Protein AF-0000000078270820 (afdb_homodimer)

Sequence (158 aa):
MRQISLNIASKDFNITLDDEFADYFEEELRHYLDDKNLLTIKALLTAFIQKCYENYEQKNELSSILGNIDKALTHDKSIMRQISLNIASKDFNITLDDEFADYFEEELRHYLDDKNLLTIKALLTAFIQKCYENYEQKNELSSILGNIDKALTHDKSI

pLDDT: mean 90.38, std 11.01, range [39.41, 98.31]

Organism: NCBI:txid3161138

Radius of gyration: 19.81 Å; Cα contacts (8 Å, |Δi|>4): 142; chains: 2; bounding box: 26×66×47 Å

Foldseek 3Di:
DDWDWAAEPNDIDIDDDDPVVVVVVVVLLQVQADPVRHHYPVSVVVSVVVVVVVVVVVVVVVVVVVVVVVVVVVVVVVD/DDWDWAAEPNDIDIDDDDPVVVVVVVVLLQVQADPVRHHYPVSVVVSVVVVVVVVVVVVVVVVVVVVVVVVVVVVVVVD

Solvent-accessible surface area (backbone atoms only — not comparable to full-atom values): 8923 Å² total; per-residue (Å²): 114,40,80,47,80,41,56,44,84,91,36,82,44,82,44,78,32,53,54,74,57,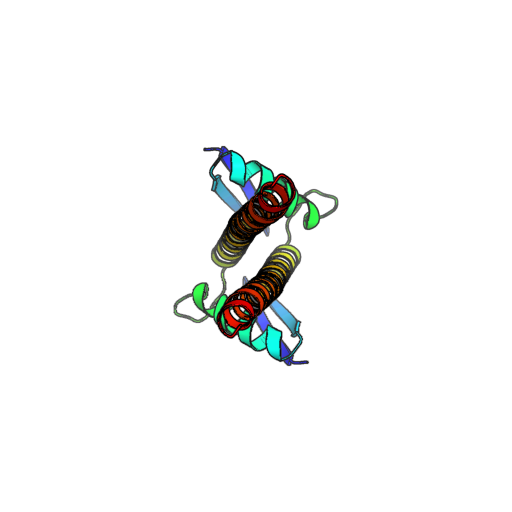38,56,54,48,54,60,58,50,58,77,47,35,46,97,83,72,41,39,44,66,67,38,50,52,50,49,32,5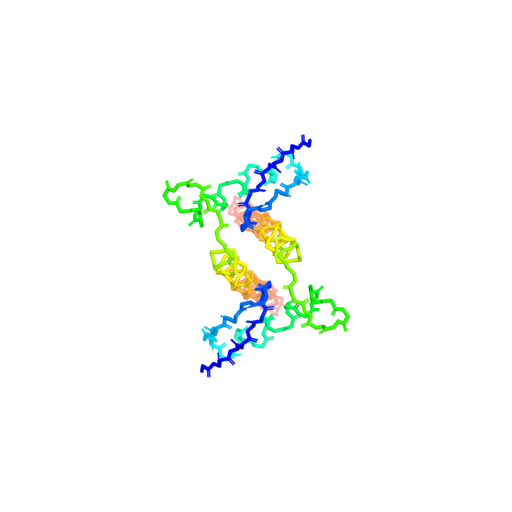2,49,38,52,49,50,44,53,52,48,52,51,49,52,50,50,53,50,49,51,52,51,53,57,58,54,58,59,66,77,102,112,40,79,47,79,42,58,43,85,93,37,80,44,82,44,78,33,52,53,74,55,40,57,53,48,54,60,58,49,57,77,47,36,46,98,82,70,42,41,44,68,68,38,50,53,51,50,33,53,51,38,52,49,50,43,52,51,49,50,52,48,52,49,51,52,52,50,52,52,51,53,57,58,54,58,58,65,77,104

Secondary structure (DSSP, 8-state):
-EEEEEEETTEEEEEEE-HHHHHHHHHHHHTT--TTS-B-HHHHHHHHHHHHHHHHHHHHHHHHHHHHHHHHHHHHHT-/-EEEEEEETTEEEEEEE-HHHHHHHHHHHHTT--TTS-B-HHHHHHHHHHHHHHHHHHHHHHHHHHHHHHHHHHHHHT-

Nearest PDB structures (foldseek):
  4p1m-assembly1_A-2  TM=6.130E-01  e=2.504E-01  Escherichia coli
  7ewl-assembly1_B  TM=5.031E-01  e=6.066E+00  Homo sapiens
  4p1m-assembly1_A-2  TM=6.137E-01  e=2.504E-01  Escherichia coli
  7ewl-assembly1_B  TM=5.041E-01  e=6.066E+00  Homo sapiens

Structure (mmCIF, N/CA/C/O backbone):
data_AF-0000000078270820-model_v1
#
loop_
_entity.id
_entity.type
_entity.pdbx_description
1 polymer 'Uncharacterized protein'
#
loop_
_atom_site.group_PDB
_atom_site.id
_atom_site.type_symbol
_atom_site.label_atom_id
_atom_site.label_alt_id
_atom_site.label_comp_id
_atom_site.label_asym_id
_atom_site.label_entity_id
_atom_site.label_seq_id
_atom_site.pdbx_PDB_ins_code
_atom_site.Cartn_x
_atom_site.Cartn_y
_atom_site.Cartn_z
_atom_site.occupancy
_atom_site.B_iso_or_equiv
_atom_site.auth_seq_id
_atom_site.auth_comp_id
_atom_site.auth_asym_id
_atom_site.auth_atom_id
_atom_site.pdbx_PDB_model_num
ATOM 1 N N . MET A 1 1 ? 13.297 -6.457 15.852 1 92.5 1 MET A N 1
ATOM 2 C CA . MET A 1 1 ? 12.977 -7.051 14.562 1 92.5 1 MET A CA 1
ATOM 3 C C . MET A 1 1 ? 12.156 -8.328 14.734 1 92.5 1 MET A C 1
ATOM 5 O O . MET A 1 1 ? 12.344 -9.062 15.703 1 92.5 1 MET A O 1
ATOM 9 N N . ARG A 1 2 ? 11.102 -8.438 13.836 1 94.88 2 ARG A N 1
ATOM 10 C CA . ARG A 1 2 ? 10.227 -9.602 13.859 1 94.88 2 ARG A CA 1
ATOM 11 C C . ARG A 1 2 ? 10.148 -10.258 12.484 1 94.88 2 ARG A C 1
ATOM 13 O O . ARG A 1 2 ? 10.078 -9.57 11.461 1 94.88 2 ARG A O 1
ATOM 20 N N . GLN A 1 3 ? 10.195 -11.562 12.531 1 96.25 3 GLN A N 1
ATOM 21 C CA . GLN A 1 3 ? 10.055 -12.328 11.297 1 96.25 3 GLN A CA 1
ATOM 22 C C . GLN A 1 3 ? 8.602 -12.75 11.078 1 96.25 3 GLN A C 1
ATOM 24 O O . GLN A 1 3 ? 7.934 -13.211 12.008 1 96.25 3 GLN A O 1
ATOM 29 N N . ILE A 1 4 ? 8.109 -12.57 9.922 1 96.31 4 ILE A N 1
ATOM 30 C CA . ILE A 1 4 ? 6.77 -12.961 9.508 1 96.31 4 ILE A CA 1
ATOM 31 C C . ILE A 1 4 ? 6.848 -13.898 8.305 1 96.31 4 ILE A C 1
ATOM 33 O O . ILE A 1 4 ? 7.555 -13.609 7.336 1 96.31 4 ILE A O 1
ATOM 37 N N . SER A 1 5 ? 6.172 -15.008 8.375 1 95.44 5 SER A N 1
ATOM 38 C CA . SER A 1 5 ? 6.082 -15.953 7.27 1 95.44 5 SER A CA 1
ATOM 39 C C . SER A 1 5 ? 4.723 -15.883 6.59 1 95.44 5 SER A C 1
ATOM 41 O O . SER A 1 5 ? 3.686 -15.945 7.254 1 95.44 5 SER A O 1
ATOM 43 N N . LEU A 1 6 ? 4.855 -15.758 5.25 1 95.62 6 LEU A N 1
ATOM 44 C CA . LEU A 1 6 ? 3.631 -15.703 4.461 1 95.62 6 LEU A CA 1
ATOM 45 C C . LEU A 1 6 ? 3.629 -16.766 3.373 1 95.62 6 LEU A C 1
ATOM 47 O O . LEU A 1 6 ? 4.676 -17.078 2.803 1 95.62 6 LEU A O 1
ATOM 51 N N . ASN A 1 7 ? 2.459 -17.281 3.176 1 94.38 7 ASN A N 1
ATOM 52 C CA . ASN A 1 7 ? 2.256 -18.188 2.055 1 94.38 7 ASN A CA 1
ATOM 53 C C . ASN A 1 7 ? 1.335 -17.578 1 1 94.38 7 ASN A C 1
ATOM 55 O O . ASN A 1 7 ? 0.184 -17.25 1.29 1 94.38 7 ASN A O 1
ATOM 59 N N . ILE A 1 8 ? 1.929 -17.406 -0.205 1 95.38 8 ILE A N 1
ATOM 60 C CA . ILE A 1 8 ? 1.168 -16.859 -1.318 1 95.38 8 ILE A CA 1
ATOM 61 C C . ILE A 1 8 ? 1.301 -17.766 -2.539 1 95.38 8 ILE A C 1
ATOM 63 O O . ILE A 1 8 ? 2.408 -18 -3.029 1 95.38 8 ILE A O 1
ATOM 67 N N . ALA A 1 9 ? 0.154 -18.203 -3.023 1 90.44 9 ALA A N 1
ATOM 68 C CA . ALA A 1 9 ? 0.147 -19.078 -4.191 1 90.44 9 ALA A CA 1
ATOM 69 C C . ALA A 1 9 ? 1.092 -20.266 -3.996 1 90.44 9 ALA A C 1
ATOM 71 O O . ALA A 1 9 ? 1.938 -20.547 -4.852 1 90.44 9 ALA A O 1
ATOM 72 N N . SER A 1 10 ? 1.09 -20.859 -2.785 1 89.69 10 SER A N 1
ATOM 73 C CA . SER A 1 10 ? 1.826 -22.078 -2.43 1 89.69 10 SER A CA 1
ATOM 74 C C . SER A 1 10 ? 3.324 -21.797 -2.338 1 89.69 10 SER A C 1
ATOM 76 O O . SER A 1 10 ? 4.137 -22.703 -2.529 1 89.69 10 SER A O 1
ATOM 78 N N . LYS A 1 11 ? 3.705 -20.578 -2.225 1 92.88 11 LYS A N 1
ATOM 79 C CA . LYS A 1 11 ? 5.09 -20.172 -2.016 1 92.88 11 LYS A CA 1
ATOM 80 C C . LYS A 1 11 ? 5.258 -19.453 -0.675 1 92.88 11 LYS A C 1
ATOM 82 O O . LYS A 1 11 ? 4.426 -18.625 -0.295 1 92.88 11 LYS A O 1
ATOM 87 N N . ASP A 1 12 ? 6.355 -19.828 -0.029 1 95 12 ASP A N 1
ATOM 88 C CA . ASP A 1 12 ? 6.637 -19.234 1.273 1 95 12 ASP A CA 1
ATOM 89 C C . ASP A 1 12 ? 7.52 -17.984 1.131 1 95 12 ASP A C 1
ATOM 91 O O . ASP A 1 12 ? 8.508 -18 0.393 1 95 12 ASP A O 1
ATOM 95 N N . PHE A 1 13 ? 7.168 -16.969 1.816 1 96.25 13 PHE A N 1
ATOM 96 C CA . PHE A 1 13 ? 7.949 -15.734 1.927 1 96.25 13 PHE A CA 1
ATOM 97 C C . PHE A 1 13 ? 8.25 -15.414 3.385 1 96.25 13 PHE A C 1
ATOM 99 O O . PHE A 1 13 ? 7.348 -15.367 4.219 1 96.25 13 PHE A O 1
ATOM 106 N N . ASN A 1 14 ? 9.562 -15.281 3.715 1 96.94 14 ASN A N 1
ATOM 107 C CA . ASN A 1 14 ? 9.977 -14.82 5.035 1 96.94 14 ASN A CA 1
ATOM 108 C C . ASN A 1 14 ? 10.422 -13.367 5.008 1 96.94 14 ASN A C 1
ATOM 110 O O . ASN A 1 14 ? 11.398 -13.016 4.336 1 96.94 14 ASN A O 1
ATOM 114 N N . ILE A 1 15 ? 9.695 -12.562 5.844 1 97.25 15 ILE A N 1
ATOM 115 C CA . ILE A 1 15 ? 10 -11.141 5.852 1 97.25 15 ILE A CA 1
ATOM 116 C C . ILE A 1 15 ? 10.391 -10.703 7.262 1 97.25 15 ILE A C 1
ATOM 118 O O . ILE A 1 15 ? 9.938 -11.289 8.25 1 97.25 15 ILE A O 1
ATOM 122 N N . THR A 1 16 ? 11.336 -9.758 7.324 1 97.5 16 THR A N 1
ATOM 123 C CA . THR A 1 16 ? 11.773 -9.172 8.586 1 97.5 16 THR A CA 1
ATOM 124 C C . THR A 1 16 ? 11.398 -7.695 8.664 1 97.5 16 THR A C 1
ATOM 126 O O . THR A 1 16 ? 11.727 -6.922 7.762 1 97.5 16 THR A O 1
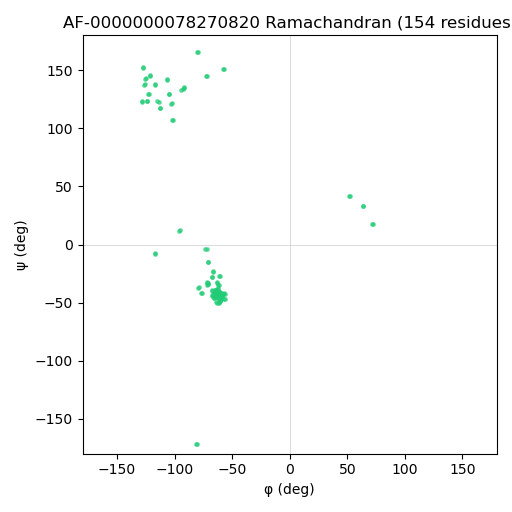ATOM 129 N N . LEU A 1 17 ? 10.648 -7.379 9.703 1 97.5 17 LEU A N 1
ATOM 130 C CA . LEU A 1 17 ? 10.18 -6.012 9.906 1 97.5 17 LEU A CA 1
ATOM 131 C C . LEU A 1 17 ? 10.523 -5.523 11.312 1 97.5 17 LEU A C 1
ATOM 133 O O . LEU A 1 17 ? 10.695 -6.328 12.227 1 97.5 17 LEU A O 1
ATOM 137 N N . ASP A 1 18 ? 10.68 -4.188 11.398 1 95.88 18 ASP A N 1
ATOM 138 C CA . ASP A 1 18 ? 10.75 -3.615 12.734 1 95.88 18 ASP A CA 1
ATOM 139 C C . ASP A 1 18 ? 9.508 -3.973 13.547 1 95.88 18 ASP A C 1
ATOM 141 O O . ASP A 1 18 ? 8.398 -4.012 13.016 1 95.88 18 ASP A O 1
ATOM 145 N N . ASP A 1 19 ? 9.664 -4.059 14.938 1 94.19 19 ASP A N 1
ATOM 146 C CA . ASP A 1 19 ? 8.609 -4.559 15.812 1 94.19 19 ASP A CA 1
ATOM 147 C C . ASP A 1 19 ? 7.359 -3.686 15.727 1 94.19 19 ASP A C 1
ATOM 149 O O . ASP A 1 19 ? 6.25 -4.195 15.555 1 94.19 19 ASP A O 1
ATOM 153 N N . GLU A 1 20 ? 7.539 -2.395 15.859 1 92.81 20 GLU A N 1
ATOM 154 C CA . GLU A 1 20 ? 6.391 -1.495 15.852 1 92.81 20 GLU A CA 1
ATOM 155 C C . GLU A 1 20 ? 5.66 -1.544 14.516 1 92.81 20 GLU A C 1
ATOM 157 O O . GLU A 1 20 ? 4.43 -1.635 14.477 1 92.81 20 GLU A O 1
ATOM 162 N N . PHE A 1 21 ? 6.371 -1.563 13.445 1 96.38 21 PHE A N 1
ATOM 163 C CA . PHE A 1 21 ? 5.766 -1.631 12.117 1 96.38 21 PHE A CA 1
ATOM 164 C C . PHE A 1 21 ? 5.168 -3.01 11.867 1 96.38 21 PHE A C 1
ATOM 166 O O . PHE A 1 21 ? 4.133 -3.135 11.211 1 96.38 21 PHE A O 1
ATOM 173 N N . ALA A 1 22 ? 5.824 -4.027 12.43 1 96.81 22 ALA A N 1
ATOM 174 C CA . ALA A 1 22 ? 5.332 -5.395 12.258 1 96.81 22 ALA A CA 1
ATOM 175 C C . ALA A 1 22 ? 3.918 -5.539 12.805 1 96.81 22 ALA A C 1
ATOM 177 O O . ALA A 1 22 ? 3.072 -6.199 12.195 1 96.81 22 ALA A O 1
ATOM 178 N N . ASP A 1 23 ? 3.658 -4.973 13.953 1 95.5 23 ASP A N 1
ATOM 179 C CA . ASP A 1 23 ? 2.322 -5 14.539 1 95.5 23 ASP A CA 1
ATOM 180 C C . ASP A 1 23 ? 1.305 -4.336 13.609 1 95.5 23 ASP A C 1
ATOM 182 O O . ASP A 1 23 ? 0.219 -4.875 13.383 1 95.5 23 ASP A O 1
ATOM 186 N N . TYR A 1 24 ? 1.672 -3.189 13.086 1 95.56 24 TYR A N 1
ATOM 187 C CA . TYR A 1 24 ? 0.806 -2.461 12.164 1 95.56 24 TYR A CA 1
ATOM 188 C C . TYR A 1 24 ? 0.554 -3.27 10.898 1 95.56 24 TYR A C 1
ATOM 190 O O . TYR A 1 24 ? -0.589 -3.4 10.453 1 95.56 24 TYR A O 1
ATOM 198 N N . PHE A 1 25 ? 1.588 -3.877 10.383 1 97.62 25 PHE A N 1
ATOM 199 C CA . PHE A 1 25 ? 1.512 -4.621 9.133 1 97.62 25 PHE A CA 1
ATOM 200 C C . PHE A 1 25 ? 0.615 -5.844 9.281 1 97.62 25 PHE A C 1
ATOM 202 O O . PHE A 1 25 ? -0.22 -6.117 8.414 1 97.62 25 PHE A O 1
ATOM 209 N N . GLU A 1 26 ? 0.787 -6.574 10.383 1 95.88 26 GLU A N 1
ATOM 210 C CA . GLU A 1 26 ? -0.014 -7.77 10.617 1 95.88 26 GLU A CA 1
ATOM 211 C C . GLU A 1 26 ? -1.496 -7.43 10.734 1 95.88 26 GLU A C 1
ATOM 213 O O . GLU A 1 26 ? -2.35 -8.18 10.25 1 95.88 26 GLU A O 1
ATOM 218 N N . GLU A 1 27 ? -1.771 -6.371 11.375 1 94.88 27 GLU A N 1
ATOM 219 C CA . GLU A 1 27 ? -3.156 -5.918 11.461 1 94.88 27 GLU A CA 1
ATOM 220 C C . GLU A 1 27 ? -3.721 -5.586 10.086 1 94.88 27 GLU A C 1
ATOM 222 O O . GLU A 1 27 ? -4.855 -5.945 9.773 1 94.88 27 GLU A O 1
ATOM 227 N N . GLU A 1 28 ? -2.918 -4.891 9.219 1 95.38 28 GLU A N 1
ATOM 228 C CA . GLU A 1 28 ? -3.33 -4.562 7.859 1 95.38 28 GLU A CA 1
ATOM 229 C C . GLU A 1 28 ? -3.555 -5.824 7.031 1 95.38 28 GLU A C 1
ATOM 231 O O . GLU A 1 28 ? -4.543 -5.926 6.301 1 95.38 28 GLU A O 1
ATOM 236 N N . LEU A 1 29 ? -2.66 -6.781 7.16 1 96.38 29 LEU A N 1
ATOM 237 C CA . LEU A 1 29 ? -2.693 -8.023 6.395 1 96.38 29 LEU A CA 1
ATOM 238 C C . LEU A 1 29 ? -3.963 -8.812 6.695 1 96.38 29 LEU A C 1
ATOM 240 O O . LEU A 1 29 ? -4.539 -9.438 5.797 1 96.38 29 LEU A O 1
ATOM 244 N N . ARG A 1 30 ? -4.426 -8.766 7.871 1 95.81 30 ARG A N 1
ATOM 245 C CA . ARG A 1 30 ? -5.586 -9.539 8.305 1 95.81 30 ARG A CA 1
ATOM 246 C C . ARG A 1 30 ? -6.828 -9.164 7.508 1 95.81 30 ARG A C 1
ATOM 248 O O . ARG A 1 30 ? -7.695 -10 7.266 1 95.81 30 ARG A O 1
ATOM 255 N N . HIS A 1 31 ? -6.895 -7.953 7.004 1 96 31 HIS A N 1
ATOM 256 C CA . HIS A 1 31 ? -8.055 -7.457 6.273 1 96 31 HIS A CA 1
ATOM 257 C C . HIS A 1 31 ? -8.172 -8.125 4.906 1 96 31 HIS A C 1
ATOM 259 O O . HIS A 1 31 ? -9.227 -8.07 4.273 1 96 31 HIS A O 1
ATOM 265 N N . TYR A 1 32 ? -7.098 -8.766 4.477 1 96.38 32 TYR A N 1
ATOM 266 C CA . TYR A 1 32 ? -7.086 -9.258 3.104 1 96.38 32 TYR A CA 1
ATOM 267 C C . TYR A 1 32 ? -6.988 -10.781 3.068 1 96.38 32 TYR A C 1
ATOM 269 O O . TYR A 1 32 ? -7.086 -11.391 2.002 1 96.38 32 TYR A O 1
ATOM 277 N N . LEU A 1 33 ? -6.777 -11.336 4.227 1 95.25 33 LEU A N 1
ATOM 278 C CA . LEU A 1 33 ? -6.723 -12.789 4.312 1 95.25 33 LEU A CA 1
ATOM 279 C C . LEU A 1 33 ? -8.109 -13.398 4.152 1 95.25 33 LEU A C 1
ATOM 281 O O . LEU A 1 33 ? -9.102 -12.828 4.621 1 95.25 33 LEU A O 1
ATOM 285 N N . ASP A 1 34 ? -8.141 -14.562 3.514 1 92.5 34 ASP A N 1
ATOM 286 C CA . ASP A 1 34 ? -9.422 -15.25 3.381 1 92.5 34 ASP A CA 1
ATOM 287 C C . ASP A 1 34 ? -9.766 -16.016 4.652 1 92.5 34 ASP A C 1
ATOM 289 O O . ASP A 1 34 ? -9.109 -15.859 5.68 1 92.5 34 ASP A O 1
ATOM 293 N N . ASP A 1 35 ? -10.82 -16.797 4.535 1 91.62 35 ASP A N 1
ATOM 294 C CA . ASP A 1 35 ? -11.336 -17.5 5.703 1 91.62 35 ASP A CA 1
ATOM 295 C C . ASP A 1 35 ? -10.344 -18.562 6.191 1 91.62 35 ASP A C 1
ATOM 297 O O . ASP A 1 35 ? -10.406 -18.984 7.344 1 91.62 35 ASP A O 1
ATOM 301 N N . LYS A 1 36 ? -9.508 -19.016 5.328 1 91.31 36 LYS A N 1
ATOM 302 C CA . LYS A 1 36 ? -8.508 -20.016 5.672 1 91.31 36 LYS A CA 1
ATOM 303 C C . LYS A 1 36 ? -7.168 -19.375 6.016 1 91.31 36 LYS A C 1
ATOM 305 O O . LYS A 1 36 ? -6.145 -20.062 6.082 1 91.31 36 LYS A O 1
ATOM 310 N N . ASN A 1 37 ? -7.18 -18.031 6.211 1 90.31 37 ASN A N 1
ATOM 311 C CA . ASN A 1 37 ? -5.984 -17.266 6.539 1 90.31 37 ASN A CA 1
ATOM 312 C C . ASN A 1 37 ? -4.953 -17.328 5.414 1 90.31 37 ASN A C 1
ATOM 314 O O . ASN A 1 37 ? -3.748 -17.328 5.672 1 90.31 37 ASN A O 1
ATOM 318 N N . LEU A 1 38 ? -5.496 -17.406 4.188 1 92.19 38 LEU A N 1
ATOM 319 C CA . LEU A 1 38 ? -4.629 -17.438 3.016 1 92.19 38 LEU A CA 1
ATOM 320 C C . LEU A 1 38 ? -4.68 -16.109 2.27 1 92.19 38 LEU A C 1
ATOM 322 O O . LEU A 1 38 ? -5.746 -15.5 2.139 1 92.19 38 LEU A O 1
ATOM 326 N N . LEU A 1 39 ? -3.488 -15.711 1.779 1 96.12 39 LEU A N 1
ATOM 327 C CA . LEU A 1 39 ? -3.365 -14.531 0.928 1 96.12 39 LEU A CA 1
ATOM 328 C C . LEU A 1 39 ? -3.25 -14.93 -0.54 1 96.12 39 LEU A C 1
ATOM 330 O O . LEU A 1 39 ? -2.207 -15.422 -0.972 1 96.12 39 LEU A O 1
ATOM 334 N N . THR A 1 40 ? -4.32 -14.695 -1.281 1 95.44 40 THR A N 1
ATOM 335 C CA . THR A 1 40 ? -4.289 -14.984 -2.709 1 95.44 40 THR A CA 1
ATOM 336 C C . THR A 1 40 ? -3.578 -13.875 -3.475 1 95.44 40 THR A C 1
ATOM 338 O O . THR A 1 40 ? -3.377 -12.781 -2.945 1 95.44 40 THR A O 1
ATOM 341 N N . ILE A 1 41 ? -3.262 -14.18 -4.68 1 96.75 41 ILE A N 1
ATOM 342 C CA . ILE A 1 41 ? -2.631 -13.172 -5.527 1 96.75 41 ILE A CA 1
ATOM 343 C C . ILE A 1 41 ? -3.598 -12.016 -5.762 1 96.75 41 ILE A C 1
ATOM 345 O O . ILE A 1 41 ? -3.201 -10.852 -5.711 1 96.75 41 ILE A O 1
ATOM 349 N N . LYS A 1 42 ? -4.828 -12.336 -5.953 1 95.81 42 LYS A N 1
ATOM 350 C CA . LYS A 1 42 ? -5.855 -11.32 -6.168 1 95.81 42 LYS A CA 1
ATOM 351 C C . LYS A 1 42 ? -6.016 -10.43 -4.941 1 95.81 42 LYS A C 1
ATOM 353 O O . LYS A 1 42 ? -6.129 -9.211 -5.062 1 95.81 42 LYS A O 1
ATOM 358 N N . ALA A 1 43 ? -6.008 -11.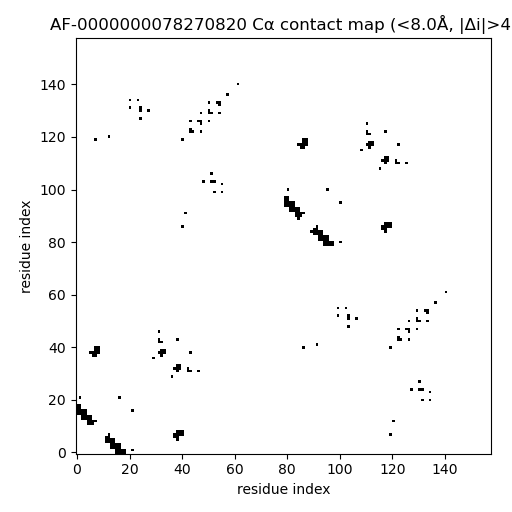039 -3.801 1 96.69 43 ALA A N 1
ATOM 359 C CA . ALA A 1 43 ? -6.133 -10.281 -2.559 1 96.69 43 ALA A CA 1
ATOM 360 C C . ALA A 1 43 ? -4.922 -9.375 -2.342 1 96.69 43 ALA A C 1
ATOM 362 O O . ALA A 1 43 ? -5.066 -8.227 -1.915 1 96.69 43 ALA A O 1
ATOM 363 N N . LEU A 1 44 ? -3.793 -9.891 -2.617 1 97.75 44 LEU A N 1
ATOM 364 C CA . LEU A 1 44 ? -2.57 -9.109 -2.477 1 97.75 44 LEU A CA 1
ATOM 365 C C . LEU A 1 44 ? -2.572 -7.918 -3.434 1 97.75 44 LEU A C 1
ATOM 367 O O . LEU A 1 44 ? -2.195 -6.809 -3.051 1 97.75 44 LEU A O 1
ATOM 371 N N . LEU A 1 45 ? -2.984 -8.148 -4.664 1 97.94 45 LEU A N 1
ATOM 372 C CA . LEU A 1 45 ? -3.098 -7.066 -5.641 1 97.94 45 LEU A CA 1
ATOM 373 C C . LEU A 1 45 ? -4.098 -6.012 -5.172 1 97.94 45 LEU A C 1
ATOM 375 O O . LEU A 1 45 ? -3.812 -4.812 -5.223 1 97.94 45 LEU A O 1
ATOM 379 N N . THR A 1 46 ? -5.203 -6.414 -4.703 1 97.38 46 THR A N 1
ATOM 380 C CA . THR A 1 46 ? -6.227 -5.512 -4.191 1 97.38 46 THR A CA 1
ATOM 381 C C . THR A 1 46 ? -5.699 -4.707 -3.008 1 97.38 46 THR A C 1
ATOM 383 O O . THR A 1 46 ? -5.934 -3.498 -2.92 1 97.38 46 THR A O 1
ATOM 386 N N . ALA A 1 47 ? -4.984 -5.359 -2.125 1 97.75 47 ALA A N 1
ATOM 387 C CA . ALA A 1 47 ? -4.391 -4.699 -0.965 1 97.75 47 ALA A CA 1
ATOM 388 C C . ALA A 1 47 ? -3.414 -3.609 -1.395 1 97.75 47 ALA A C 1
ATOM 390 O O . ALA A 1 47 ? -3.438 -2.498 -0.859 1 97.75 47 ALA A O 1
ATOM 391 N N . PHE A 1 48 ? -2.617 -3.922 -2.283 1 98.31 48 PHE A N 1
ATOM 392 C CA . PHE A 1 48 ? -1.642 -2.967 -2.797 1 98.31 48 PHE A CA 1
ATOM 393 C C . PHE A 1 48 ? -2.338 -1.756 -3.406 1 98.31 48 PHE A C 1
ATOM 395 O O . PHE A 1 48 ? -1.974 -0.614 -3.117 1 98.31 48 PHE A O 1
ATOM 402 N N . ILE A 1 49 ? -3.332 -1.976 -4.258 1 98.25 49 ILE A N 1
ATOM 403 C CA . ILE A 1 49 ? -4.082 -0.9 -4.895 1 98.25 49 ILE A CA 1
ATOM 404 C C . ILE A 1 49 ? -4.734 -0.022 -3.83 1 98.25 49 ILE A C 1
ATOM 406 O O . ILE A 1 49 ? -4.668 1.208 -3.904 1 98.25 49 ILE A O 1
ATOM 410 N N . GLN A 1 50 ? -5.32 -0.639 -2.854 1 97.25 50 GLN A N 1
ATOM 411 C CA . GLN A 1 50 ? -5.988 0.098 -1.787 1 97.25 50 GLN A CA 1
ATOM 412 C C . GLN A 1 50 ? -4.996 0.951 -1.002 1 97.25 50 GLN A C 1
ATOM 414 O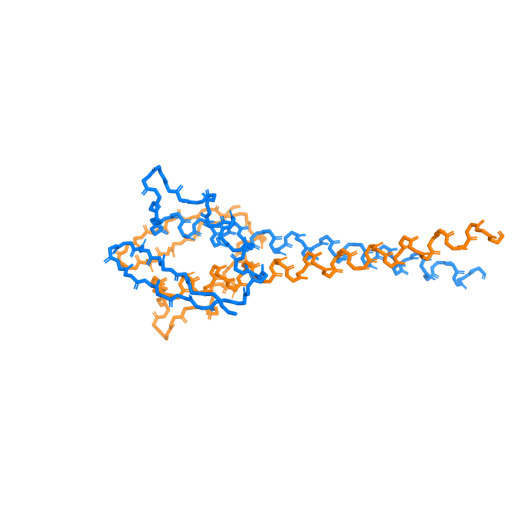 O . GLN A 1 50 ? -5.289 2.1 -0.667 1 97.25 50 GLN A O 1
ATOM 419 N N . LYS A 1 51 ? -3.852 0.375 -0.708 1 97.25 51 LYS A N 1
ATOM 420 C CA . LYS A 1 51 ? -2.84 1.14 0.016 1 97.25 51 LYS A CA 1
ATOM 421 C C . LYS A 1 51 ? -2.336 2.312 -0.82 1 97.25 51 LYS A C 1
ATOM 423 O O . LYS A 1 51 ? -2.051 3.385 -0.284 1 97.25 51 LYS A O 1
ATOM 428 N N . CYS A 1 52 ? -2.158 2.127 -2.109 1 97.38 52 CYS A N 1
ATOM 429 C CA . CYS A 1 52 ? -1.806 3.225 -3.002 1 97.38 52 CYS A CA 1
ATOM 430 C C . CYS A 1 52 ? -2.857 4.328 -2.953 1 97.38 52 CYS A C 1
ATOM 432 O O . CYS A 1 52 ? -2.52 5.512 -2.895 1 97.38 52 CYS A O 1
ATOM 434 N N . TYR A 1 53 ? -4.078 3.896 -2.943 1 96.56 53 TYR A N 1
ATOM 435 C CA . TYR A 1 53 ? -5.16 4.875 -2.91 1 96.56 53 TYR A CA 1
ATOM 436 C C . TYR A 1 53 ? -5.156 5.648 -1.597 1 96.56 53 TYR A C 1
ATOM 438 O O . TYR A 1 53 ? -5.324 6.871 -1.589 1 96.56 53 TYR A O 1
ATOM 446 N N . GLU A 1 54 ? -5.02 4.934 -0.498 1 95.25 54 GLU A N 1
ATOM 447 C CA . GLU A 1 54 ? -4.938 5.57 0.812 1 95.25 54 GLU A CA 1
ATOM 448 C C . GLU A 1 54 ? -3.801 6.586 0.861 1 95.25 54 GLU A C 1
ATOM 450 O O . GLU A 1 54 ? -3.971 7.695 1.378 1 95.25 54 GLU A O 1
ATOM 455 N N . ASN A 1 55 ? -2.668 6.148 0.378 1 94.12 55 ASN A N 1
ATOM 456 C CA . ASN A 1 55 ? -1.521 7.051 0.327 1 94.12 55 ASN A CA 1
ATOM 457 C C . ASN A 1 55 ? -1.817 8.281 -0.519 1 94.12 55 ASN A C 1
ATOM 459 O O . ASN A 1 55 ? -1.446 9.398 -0.147 1 94.12 55 ASN A O 1
ATOM 463 N N . TYR A 1 56 ? -2.445 8.094 -1.607 1 93.06 56 TYR A N 1
ATOM 464 C CA . TYR A 1 56 ? -2.85 9.156 -2.523 1 93.06 56 TYR A CA 1
ATOM 465 C C . TYR A 1 56 ? -3.775 10.148 -1.832 1 93.06 56 TYR A C 1
ATOM 467 O O . TYR A 1 56 ? -3.562 11.359 -1.912 1 93.06 56 TYR A O 1
ATOM 475 N N . GLU A 1 57 ? -4.738 9.656 -1.144 1 92.38 57 GLU A N 1
ATOM 476 C CA . GLU A 1 57 ? -5.699 10.5 -0.437 1 92.38 57 GLU A CA 1
ATOM 477 C C . GLU A 1 57 ? -5.035 11.25 0.712 1 92.38 57 GLU A C 1
ATOM 479 O O . GLU A 1 57 ? -5.297 12.438 0.92 1 92.38 57 GLU A O 1
ATOM 484 N N . GLN A 1 58 ? -4.234 10.531 1.429 1 90.19 58 GLN A N 1
ATOM 485 C CA . GLN A 1 58 ? -3.561 11.141 2.572 1 90.19 58 GLN A CA 1
ATOM 486 C C . GLN A 1 58 ? -2.631 12.266 2.127 1 90.19 58 GLN A C 1
ATOM 488 O O . GLN A 1 58 ? -2.529 13.297 2.797 1 90.19 58 GLN A O 1
ATOM 493 N N . LYS A 1 59 ? -1.973 12.109 1.083 1 88.94 59 LYS A N 1
ATOM 494 C CA . LYS A 1 59 ? -1.104 13.156 0.549 1 88.94 59 LYS A CA 1
ATOM 495 C C . LYS A 1 59 ? -1.907 14.391 0.162 1 88.94 59 LYS A C 1
ATOM 497 O O . LYS A 1 59 ? -1.483 15.516 0.424 1 88.94 59 LYS A O 1
ATOM 502 N N . ASN A 1 60 ? -3.025 14.172 -0.425 1 89.19 60 ASN A N 1
ATOM 503 C CA . ASN A 1 60 ? -3.898 15.289 -0.783 1 89.19 60 ASN A CA 1
ATOM 504 C C . ASN A 1 60 ? -4.41 16.016 0.455 1 89.19 60 ASN A C 1
ATOM 506 O O . ASN A 1 60 ? -4.473 17.25 0.471 1 89.19 60 ASN A O 1
ATOM 510 N N . GLU A 1 61 ? -4.75 15.281 1.418 1 84.69 61 GLU A N 1
ATOM 511 C CA . GLU A 1 61 ? -5.223 15.859 2.67 1 84.69 61 GLU A CA 1
ATOM 512 C C . GLU A 1 61 ? -4.133 16.688 3.342 1 84.69 61 GLU A C 1
ATOM 514 O O . GLU A 1 61 ? -4.387 17.812 3.795 1 84.69 61 GLU A O 1
ATOM 519 N N . LEU A 1 62 ? -2.973 16.078 3.465 1 86.06 62 LEU A N 1
ATOM 520 C CA . LEU A 1 62 ? -1.84 16.781 4.062 1 86.06 62 LEU A CA 1
ATOM 521 C C . LEU A 1 62 ? -1.541 18.078 3.314 1 86.06 62 LEU A C 1
ATOM 523 O O . LEU A 1 62 ? -1.305 19.109 3.936 1 86.06 62 LEU A O 1
ATOM 527 N N . SER A 1 63 ? -1.597 17.969 2.041 1 87.75 63 SER A N 1
ATOM 528 C CA . SER A 1 63 ? -1.349 19.156 1.224 1 87.75 63 SER A CA 1
ATOM 529 C C . SER A 1 63 ? -2.402 20.234 1.472 1 87.75 63 SER A C 1
ATOM 531 O O . SER A 1 63 ? -2.082 21.422 1.539 1 87.75 63 SER A O 1
ATOM 533 N N . SER A 1 64 ? -3.602 19.812 1.575 1 88.44 64 SER A N 1
ATOM 534 C CA . SER A 1 64 ? -4.695 20.734 1.84 1 88.44 64 SER A CA 1
ATOM 535 C C . SER A 1 64 ? -4.535 21.406 3.199 1 88.44 64 SER A C 1
ATOM 537 O O . SER A 1 64 ? -4.723 22.625 3.326 1 88.44 64 SER A O 1
ATOM 539 N N . ILE A 1 65 ? -4.207 20.641 4.172 1 83.56 65 ILE A N 1
ATOM 540 C CA . ILE A 1 65 ? -4.023 21.156 5.527 1 83.56 65 ILE A CA 1
ATOM 541 C C . ILE A 1 65 ? -2.875 22.156 5.547 1 83.56 65 ILE A C 1
ATOM 543 O O . ILE A 1 65 ? -3.012 23.25 6.094 1 83.56 65 ILE A O 1
ATOM 547 N N . LEU A 1 66 ? -1.794 21.844 4.945 1 83.44 66 LEU A N 1
ATOM 548 C CA . LEU A 1 66 ? -0.627 22.719 4.891 1 83.44 66 LEU A CA 1
ATOM 549 C C . LEU A 1 66 ? -0.941 24 4.125 1 83.44 66 LEU A C 1
ATOM 551 O O . LEU A 1 66 ? -0.483 25.078 4.5 1 83.44 66 LEU A O 1
ATOM 555 N N . GLY A 1 67 ? -1.676 23.797 3.074 1 85.25 67 GLY A N 1
ATOM 556 C CA . GLY A 1 67 ? -2.107 24.969 2.334 1 85.25 67 GLY A CA 1
ATOM 557 C C . GLY A 1 67 ? -2.975 25.906 3.156 1 85.25 67 GLY A C 1
ATOM 558 O O . GLY A 1 67 ? -2.811 27.125 3.092 1 85.25 67 GLY A O 1
ATOM 559 N N . ASN A 1 68 ? -3.809 25.375 3.912 1 84.56 68 ASN A N 1
ATOM 560 C CA . ASN A 1 68 ? -4.676 26.172 4.773 1 84.56 68 ASN A CA 1
ATOM 561 C C . ASN A 1 68 ? -3.881 26.875 5.871 1 84.56 68 ASN A C 1
ATOM 563 O O . ASN A 1 68 ? -4.176 28.016 6.219 1 84.56 68 ASN A O 1
ATOM 567 N N . ILE A 1 69 ? -2.914 26.281 6.465 1 80.81 69 ILE A N 1
ATOM 568 C CA . ILE A 1 69 ? -2.051 26.859 7.484 1 80.81 69 ILE A CA 1
ATOM 569 C C . ILE A 1 69 ? -1.253 28.016 6.883 1 80.81 69 ILE A C 1
ATOM 571 O O . ILE A 1 69 ? -1.137 29.078 7.496 1 80.81 69 ILE A O 1
ATOM 575 N N . ASP A 1 70 ? -0.75 27.797 5.699 1 82.25 70 ASP A N 1
ATOM 576 C CA . ASP A 1 70 ? 0.02 28.812 5 1 82.25 70 ASP A CA 1
ATOM 577 C C . ASP A 1 70 ? -0.831 30.047 4.727 1 82.25 70 ASP A C 1
ATOM 579 O O . ASP A 1 70 ? -0.377 31.172 4.93 1 82.25 70 ASP A O 1
ATOM 583 N N . LYS A 1 71 ? -2.021 29.844 4.289 1 84.5 71 LYS A N 1
ATOM 584 C CA . LYS A 1 71 ? -2.945 30.938 4.031 1 84.5 71 LYS A CA 1
ATOM 585 C C . LYS A 1 71 ? -3.27 31.703 5.312 1 84.5 71 LYS A C 1
ATOM 587 O O . LYS A 1 71 ? -3.355 32.938 5.301 1 84.5 71 LYS A O 1
ATOM 592 N N . ALA A 1 72 ? -3.41 31.016 6.402 1 77.56 72 ALA A N 1
ATOM 593 C CA . ALA A 1 72 ? -3.748 31.625 7.688 1 77.56 72 ALA A CA 1
ATOM 594 C C . ALA A 1 72 ? -2.576 32.438 8.234 1 77.56 72 ALA A C 1
ATOM 596 O O . ALA A 1 72 ? -2.775 33.469 8.867 1 77.56 72 ALA A O 1
ATOM 597 N N . LEU A 1 73 ? -1.417 32.031 8.008 1 77.5 73 LEU A N 1
ATOM 598 C CA . LEU A 1 73 ? -0.221 32.688 8.508 1 77.5 73 LEU A CA 1
ATOM 599 C C . LEU A 1 73 ? 0.126 33.906 7.645 1 77.5 73 LEU A C 1
ATOM 601 O O . LEU A 1 73 ? 0.661 34.875 8.148 1 77.5 73 LEU A O 1
ATOM 605 N N . THR A 1 74 ? -0.059 33.844 6.395 1 76.75 74 THR A N 1
ATOM 606 C CA . THR A 1 74 ? 0.245 34.969 5.484 1 76.75 74 THR A CA 1
ATOM 607 C C . THR A 1 74 ? -0.82 36.031 5.578 1 76.75 74 THR A C 1
ATOM 609 O O . THR A 1 74 ? -0.524 37.219 5.398 1 76.75 74 THR A O 1
ATOM 612 N N . HIS A 1 75 ? -2.023 35.75 5.648 1 68.62 75 HIS A N 1
ATOM 613 C CA . HIS A 1 75 ? -3.066 36.75 5.828 1 68.62 75 HIS A CA 1
ATOM 614 C C . HIS A 1 75 ? -2.908 37.469 7.156 1 68.62 75 HIS A C 1
ATOM 616 O O . HIS A 1 75 ? -3.225 38.656 7.254 1 68.62 75 HIS A 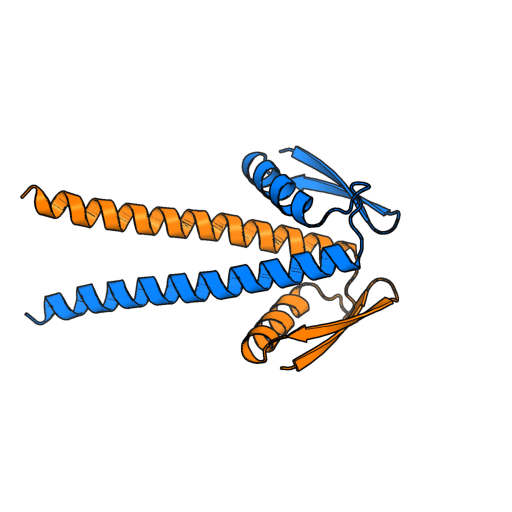O 1
ATOM 622 N N . ASP A 1 76 ? -2.492 37 8.18 1 56.12 76 ASP A N 1
ATOM 623 C CA . ASP A 1 76 ? -2.236 37.719 9.414 1 56.12 76 ASP A CA 1
ATOM 624 C C . ASP A 1 76 ? -1.069 38.688 9.25 1 56.12 76 ASP A C 1
ATOM 626 O O . ASP A 1 76 ? -1.02 39.719 9.914 1 56.12 76 ASP A O 1
ATOM 630 N N . LYS A 1 77 ? -0.048 38.594 8.43 1 56.78 77 LYS A N 1
ATOM 631 C CA . LYS A 1 77 ? 1.02 39.562 8.242 1 56.78 77 LYS A CA 1
ATOM 632 C C . LYS A 1 77 ? 0.505 40.812 7.512 1 56.78 77 LYS A C 1
ATOM 634 O O . LYS A 1 77 ? 1.174 41.844 7.492 1 56.78 77 LYS A O 1
ATOM 639 N N . SER A 1 78 ? -0.382 40.75 6.668 1 49.72 78 SER A N 1
ATOM 640 C CA . SER A 1 78 ? -0.843 41.969 6.008 1 49.72 78 SER A CA 1
ATOM 641 C C . SER A 1 78 ? -1.666 42.844 6.953 1 49.72 78 SER A C 1
ATOM 643 O O . SER A 1 78 ? -2.158 43.906 6.566 1 49.72 78 SER A O 1
ATOM 645 N N . ILE A 1 79 ? -1.927 42.406 8.133 1 39.41 79 ILE A N 1
ATOM 646 C CA . ILE A 1 79 ? -2.5 43.469 8.953 1 39.41 79 ILE A CA 1
ATOM 647 C C . ILE A 1 79 ? -1.384 44.25 9.656 1 39.41 79 ILE A C 1
ATOM 649 O O . ILE A 1 79 ? -0.427 43.656 10.156 1 39.41 79 ILE A O 1
ATOM 653 N N . MET B 1 1 ? -12.977 6.758 -15.867 1 92.62 1 MET B N 1
ATOM 654 C CA . MET B 1 1 ? -12.531 5.418 -15.484 1 92.62 1 MET B CA 1
ATOM 655 C C . MET B 1 1 ? -11.602 4.836 -16.547 1 92.62 1 MET B C 1
ATOM 657 O O . MET B 1 1 ? -11.75 5.113 -17.734 1 92.62 1 MET B O 1
ATOM 661 N N . ARG B 1 2 ? -10.477 4.176 -15.992 1 94.94 2 ARG B N 1
ATOM 662 C CA . ARG B 1 2 ? -9.492 3.553 -16.875 1 94.94 2 ARG B CA 1
ATOM 663 C C . ARG B 1 2 ? -9.266 2.096 -16.484 1 94.94 2 ARG B C 1
ATOM 665 O O . ARG B 1 2 ? -9.195 1.764 -15.297 1 94.94 2 ARG B O 1
ATOM 672 N N . GLN B 1 3 ? -9.195 1.302 -17.531 1 96.38 3 GLN B N 1
ATOM 673 C CA . GLN B 1 3 ? -8.891 -0.11 -17.312 1 96.38 3 GLN B CA 1
ATOM 674 C C . GLN B 1 3 ? -7.395 -0.378 -17.422 1 96.38 3 GLN B C 1
ATOM 676 O O . GLN B 1 3 ? -6.734 0.122 -18.344 1 96.38 3 GLN B O 1
ATOM 681 N N . ILE B 1 4 ? -6.855 -1.095 -16.531 1 96.38 4 ILE B N 1
ATOM 682 C CA . ILE B 1 4 ? -5.457 -1.508 -16.516 1 96.38 4 ILE B CA 1
ATOM 683 C C . ILE B 1 4 ? -5.367 -3.031 -16.453 1 96.38 4 ILE B C 1
ATOM 685 O O . ILE B 1 4 ? -6.039 -3.67 -15.641 1 96.38 4 ILE B O 1
ATOM 689 N N . SER B 1 5 ? -4.59 -3.613 -17.328 1 95.56 5 SER B N 1
ATOM 690 C CA . SER B 1 5 ? -4.34 -5.051 -17.344 1 95.56 5 SER B CA 1
ATOM 691 C C . SER B 1 5 ? -2.957 -5.379 -16.797 1 95.56 5 SER B C 1
ATOM 693 O O . SER B 1 5 ? -1.958 -4.793 -17.219 1 95.56 5 SER B O 1
ATOM 695 N N . LEU B 1 6 ? -3.023 -6.355 -15.844 1 95.69 6 LEU B N 1
ATOM 696 C CA . LEU B 1 6 ? -1.771 -6.785 -15.234 1 95.69 6 LEU B CA 1
ATOM 697 C C . LEU B 1 6 ? -1.597 -8.297 -15.359 1 95.69 6 LEU B C 1
ATOM 699 O O . LEU B 1 6 ? -2.572 -9.047 -15.289 1 95.69 6 LEU B O 1
ATOM 703 N N . ASN B 1 7 ? -0.364 -8.633 -15.578 1 94.56 7 ASN B N 1
ATOM 704 C CA . ASN B 1 7 ? -0.003 -10.047 -15.555 1 94.56 7 ASN B CA 1
ATOM 705 C C . ASN B 1 7 ? 0.902 -10.375 -14.375 1 94.56 7 ASN B C 1
ATOM 707 O O . ASN B 1 7 ? 1.995 -9.82 -14.25 1 94.56 7 ASN B O 1
ATOM 711 N N . ILE B 1 8 ? 0.344 -11.25 -13.508 1 95.38 8 ILE B N 1
ATOM 712 C CA . ILE B 1 8 ? 1.1 -11.672 -12.336 1 95.38 8 ILE B CA 1
ATOM 713 C C . ILE B 1 8 ? 1.128 -13.195 -12.258 1 95.38 8 ILE B C 1
ATOM 715 O O . ILE B 1 8 ? 0.079 -13.844 -12.188 1 95.38 8 ILE B O 1
ATOM 719 N N . ALA B 1 9 ? 2.348 -13.734 -12.242 1 90.69 9 ALA B N 1
ATOM 720 C CA . ALA B 1 9 ? 2.506 -15.18 -12.172 1 90.69 9 ALA B CA 1
ATOM 721 C C . ALA B 1 9 ? 1.685 -15.875 -13.25 1 90.69 9 ALA B C 1
ATOM 723 O O . ALA B 1 9 ? 0.919 -16.797 -12.961 1 90.69 9 ALA B O 1
ATOM 724 N N . SER B 1 10 ? 1.688 -15.32 -14.492 1 90.12 10 SER B N 1
ATOM 725 C CA . SER B 1 10 ? 1.064 -15.883 -15.688 1 90.12 10 SER B CA 1
ATOM 726 C C . SER B 1 10 ? -0.457 -15.805 -15.609 1 90.12 10 SER B C 1
ATOM 728 O O . SER B 1 10 ? -1.158 -16.625 -16.219 1 90.12 10 SER B O 1
ATOM 730 N N . LYS B 1 11 ? -0.985 -14.984 -14.742 1 93.06 11 LYS B N 1
ATOM 731 C CA . LYS B 1 11 ? -2.416 -14.719 -14.625 1 93.06 11 LYS B CA 1
ATOM 732 C C . LYS B 1 11 ? -2.73 -13.258 -14.93 1 93.06 11 LYS B C 1
ATOM 734 O O . LYS B 1 11 ? -2.01 -12.359 -14.492 1 93.06 11 LYS B O 1
ATOM 739 N N . ASP B 1 12 ? -3.807 -13.125 -15.68 1 95.12 12 ASP B N 1
ATOM 740 C CA . ASP B 1 12 ? -4.219 -11.773 -16.062 1 95.12 12 ASP B CA 1
ATOM 741 C C . ASP B 1 12 ? -5.219 -11.203 -15.062 1 95.12 12 ASP B C 1
ATOM 743 O O . ASP B 1 12 ? -6.156 -11.883 -14.648 1 95.12 12 ASP B O 1
ATOM 747 N N . PHE B 1 13 ? -5.012 -9.977 -14.688 1 96.31 13 PHE B N 1
ATOM 748 C CA . PHE B 1 13 ? -5.922 -9.211 -13.852 1 96.31 13 PHE B CA 1
ATOM 749 C C . PHE B 1 13 ? -6.332 -7.918 -14.547 1 96.31 13 PHE B C 1
ATOM 751 O O . PHE B 1 13 ? -5.48 -7.145 -14.984 1 96.31 13 PHE B O 1
ATOM 758 N N . ASN B 1 14 ? -7.672 -7.727 -14.719 1 96.94 14 ASN B N 1
ATOM 759 C CA . ASN B 1 14 ? -8.203 -6.465 -15.219 1 96.94 14 ASN B CA 1
ATOM 760 C C . ASN B 1 14 ? -8.789 -5.617 -14.094 1 96.94 14 ASN B C 1
ATOM 762 O O . ASN B 1 14 ? -9.75 -6.027 -13.438 1 96.94 14 ASN B O 1
ATOM 766 N N . ILE B 1 15 ? -8.203 -4.391 -13.984 1 97.31 15 ILE B N 1
ATOM 767 C CA . ILE B 1 15 ? -8.664 -3.518 -12.914 1 97.31 15 ILE B CA 1
ATOM 768 C C . ILE B 1 15 ? -9.18 -2.205 -13.5 1 97.31 15 ILE B C 1
ATOM 770 O O . ILE B 1 15 ? -8.727 -1.772 -14.562 1 97.31 15 ILE B O 1
ATOM 774 N N . THR B 1 16 ? -10.211 -1.654 -12.852 1 97.5 16 THR B N 1
ATOM 775 C CA . THR B 1 16 ? -10.773 -0.366 -13.242 1 97.5 16 THR B CA 1
ATOM 776 C C . THR B 1 16 ? -10.57 0.668 -12.141 1 97.5 16 THR B C 1
ATOM 778 O O . THR B 1 16 ? -10.938 0.435 -10.984 1 97.5 16 THR B O 1
ATOM 781 N N . LEU B 1 17 ? -9.922 1.745 -12.523 1 97.56 17 LEU B N 1
ATOM 782 C CA . LEU B 1 17 ? -9.609 2.818 -11.586 1 97.56 17 LEU B CA 1
ATOM 783 C C . LEU B 1 17 ? -10.086 4.164 -12.125 1 97.56 17 LEU B C 1
ATOM 785 O O . LEU B 1 17 ? -10.219 4.34 -13.344 1 97.56 17 LEU B O 1
ATOM 789 N N . ASP B 1 18 ? -10.375 5.055 -11.172 1 95.94 18 ASP B N 1
ATOM 790 C CA . ASP B 1 18 ? -10.578 6.434 -11.594 1 95.94 18 ASP B CA 1
ATOM 791 C C . ASP B 1 18 ? -9.344 6.969 -12.32 1 95.94 18 ASP B C 1
ATOM 793 O O . ASP B 1 18 ? -8.211 6.652 -11.945 1 95.94 18 ASP B O 1
ATOM 797 N N . ASP B 1 19 ? -9.547 7.957 -13.289 1 94.25 19 ASP B N 1
ATOM 798 C CA . ASP B 1 19 ? -8.484 8.422 -14.18 1 94.25 19 ASP B CA 1
ATOM 799 C C . ASP B 1 19 ? -7.336 9.039 -13.391 1 94.25 19 ASP B C 1
ATOM 801 O O . ASP B 1 19 ? -6.172 8.695 -13.609 1 94.25 19 ASP B O 1
ATOM 805 N N . GLU B 1 20 ? -7.656 9.945 -12.5 1 93.06 20 GLU B N 1
ATOM 806 C CA . GLU B 1 20 ? -6.609 10.625 -11.742 1 93.06 20 GLU B CA 1
ATOM 807 C C . GLU B 1 20 ? -5.812 9.641 -10.891 1 93.06 20 GLU B C 1
ATOM 809 O O . GLU B 1 20 ? -4.582 9.68 -10.875 1 93.06 20 GLU B O 1
ATOM 814 N N . PHE B 1 21 ? -6.465 8.727 -10.258 1 96.31 21 PHE B N 1
ATOM 815 C CA . PHE B 1 21 ? -5.789 7.73 -9.438 1 96.31 21 PHE B CA 1
ATOM 816 C C . PHE B 1 21 ? -5.039 6.727 -10.305 1 96.31 21 PHE B C 1
ATOM 818 O O . PHE B 1 21 ? -3.963 6.258 -9.938 1 96.31 21 PHE B O 1
ATOM 825 N N . ALA B 1 22 ? -5.609 6.453 -11.477 1 96.88 22 ALA B N 1
ATOM 826 C CA . ALA B 1 22 ? -4.969 5.516 -12.391 1 96.88 22 ALA B CA 1
ATOM 827 C C . ALA B 1 22 ? -3.576 6 -12.789 1 96.88 22 ALA B C 1
ATOM 829 O O . ALA B 1 22 ? -2.633 5.211 -12.859 1 96.88 22 ALA B O 1
ATOM 830 N N . ASP B 1 23 ? -3.441 7.273 -13.062 1 95.56 23 ASP B N 1
ATOM 831 C CA . ASP B 1 23 ? -2.143 7.855 -13.391 1 95.56 23 ASP B CA 1
ATOM 832 C C . ASP B 1 23 ? -1.155 7.672 -12.242 1 95.56 23 ASP B C 1
ATOM 834 O O . ASP B 1 23 ? -0.008 7.277 -12.461 1 95.56 23 ASP B O 1
ATOM 838 N N . TYR B 1 24 ? -1.631 7.941 -11.039 1 95.56 24 TYR B N 1
ATOM 839 C CA . TYR B 1 24 ? -0.799 7.789 -9.852 1 95.56 24 TYR B CA 1
ATOM 840 C C . TYR B 1 24 ? -0.394 6.332 -9.656 1 95.56 24 TYR B C 1
ATOM 842 O O . TYR B 1 24 ? 0.778 6.035 -9.406 1 95.56 24 TYR B O 1
ATOM 850 N N . PHE B 1 25 ? -1.311 5.438 -9.836 1 97.62 25 PHE B N 1
ATOM 851 C CA . PHE B 1 25 ? -1.089 4.016 -9.609 1 97.62 25 PHE B CA 1
ATOM 852 C C . PHE B 1 25 ? -0.071 3.457 -10.594 1 97.62 25 PHE B C 1
ATOM 854 O O . PHE B 1 25 ? 0.835 2.715 -10.211 1 97.62 25 PHE B O 1
ATOM 861 N N . GLU B 1 26 ? -0.219 3.83 -11.867 1 95.94 26 GLU B N 1
ATOM 862 C CA . GLU B 1 26 ? 0.697 3.344 -12.891 1 95.94 26 GLU B CA 1
ATOM 863 C C . GLU B 1 26 ? 2.125 3.814 -12.625 1 95.94 26 GLU B C 1
ATOM 865 O O . GLU B 1 26 ? 3.08 3.068 -12.844 1 95.94 26 GLU B O 1
ATOM 870 N N . GLU B 1 27 ? 2.227 5.016 -12.203 1 94.94 27 GLU B N 1
ATOM 871 C CA . GLU B 1 27 ? 3.547 5.523 -11.844 1 94.94 27 GLU B CA 1
ATOM 872 C C . GLU B 1 27 ? 4.141 4.738 -10.68 1 94.94 27 GLU B C 1
ATOM 874 O O . GLU B 1 27 ? 5.324 4.387 -10.703 1 94.94 27 GLU B O 1
ATOM 879 N N . GLU B 1 28 ? 3.316 4.422 -9.641 1 95.5 28 GLU B N 1
ATOM 880 C CA . GLU B 1 28 ? 3.764 3.633 -8.492 1 95.5 28 GLU B CA 1
ATOM 881 C C . GLU B 1 28 ? 4.172 2.225 -8.914 1 95.5 28 GLU B C 1
ATOM 883 O O . GLU B 1 28 ? 5.203 1.713 -8.477 1 95.5 28 GLU B O 1
ATOM 888 N N . LEU B 1 29 ? 3.391 1.623 -9.789 1 96.44 29 LEU B N 1
ATOM 889 C CA . LEU B 1 29 ? 3.602 0.254 -10.242 1 96.44 29 LEU B CA 1
ATOM 890 C C . LEU B 1 29 ? 4.938 0.123 -10.969 1 96.44 29 LEU B C 1
ATOM 892 O O . LEU B 1 29 ? 5.621 -0.896 -10.844 1 96.44 29 LEU B O 1
ATOM 896 N N . ARG B 1 30 ? 5.324 1.11 -11.664 1 95.81 30 ARG B N 1
ATOM 897 C CA . ARG B 1 30 ? 6.539 1.088 -12.469 1 95.81 30 ARG B CA 1
ATOM 898 C C . ARG B 1 30 ? 7.77 0.853 -11.602 1 95.81 30 ARG B C 1
ATOM 900 O O . ARG B 1 30 ? 8.742 0.24 -12.047 1 95.81 30 ARG B O 1
ATOM 907 N N . HIS B 1 31 ? 7.719 1.23 -10.352 1 96 31 HIS B N 1
ATOM 908 C CA . HIS B 1 31 ? 8.852 1.11 -9.438 1 96 31 HIS B CA 1
ATOM 909 C C . HIS B 1 31 ? 9.109 -0.347 -9.078 1 96 31 HIS B C 1
ATOM 911 O O . HIS B 1 31 ? 10.18 -0.68 -8.555 1 96 31 HIS B O 1
ATOM 917 N N . TYR B 1 32 ? 8.148 -1.194 -9.367 1 96.31 32 TYR B N 1
ATOM 918 C CA . TYR B 1 32 ? 8.258 -2.559 -8.859 1 96.31 32 TYR B CA 1
ATOM 919 C C . TYR B 1 32 ? 8.344 -3.557 -10.016 1 96.31 32 TYR B C 1
ATOM 921 O O . TYR B 1 32 ? 8.578 -4.75 -9.789 1 96.31 32 TYR B O 1
ATOM 929 N N . LEU B 1 33 ? 8.133 -3.049 -11.195 1 95.25 33 LEU B N 1
ATOM 930 C CA . LEU B 1 33 ? 8.242 -3.91 -12.367 1 95.25 33 LEU B CA 1
ATOM 931 C C . LEU B 1 33 ? 9.703 -4.262 -12.648 1 95.25 33 LEU B C 1
ATOM 933 O O . LEU B 1 33 ? 10.594 -3.434 -12.445 1 95.25 33 LEU B O 1
ATOM 937 N N . ASP B 1 34 ? 9.898 -5.488 -13.133 1 92.44 34 ASP B N 1
ATOM 938 C CA . ASP B 1 34 ? 11.258 -5.875 -13.5 1 92.44 34 ASP B CA 1
ATOM 939 C C . ASP B 1 34 ? 11.633 -5.34 -14.875 1 92.44 34 ASP B C 1
ATOM 941 O O . ASP B 1 34 ? 10.914 -4.523 -15.445 1 92.44 34 ASP B O 1
ATOM 945 N N . ASP B 1 35 ? 12.781 -5.805 -15.344 1 91.75 35 ASP B N 1
ATOM 946 C CA . ASP B 1 35 ? 13.32 -5.289 -16.594 1 91.75 35 ASP B CA 1
ATOM 947 C C . ASP B 1 35 ? 12.43 -5.688 -17.781 1 91.75 35 ASP B C 1
ATOM 949 O O . ASP B 1 35 ? 12.492 -5.07 -18.844 1 91.75 35 ASP B O 1
ATOM 953 N N . LYS B 1 36 ? 11.664 -6.73 -17.625 1 91.44 36 LYS B N 1
ATOM 954 C CA . LYS B 1 36 ? 10.773 -7.215 -18.672 1 91.44 36 LYS B CA 1
ATOM 955 C C . LYS B 1 36 ? 9.359 -6.688 -18.484 1 91.44 36 LYS B C 1
ATOM 957 O O . LYS B 1 36 ? 8.422 -7.172 -19.109 1 91.44 36 LYS B O 1
ATOM 962 N N . ASN B 1 37 ? 9.203 -5.699 -17.562 1 90.44 37 ASN B N 1
ATOM 963 C CA . ASN B 1 37 ? 7.914 -5.094 -17.25 1 90.44 37 ASN B CA 1
ATOM 964 C C . ASN B 1 37 ? 6.949 -6.109 -16.641 1 90.44 37 ASN B C 1
ATOM 966 O O . ASN B 1 37 ? 5.746 -6.051 -16.891 1 90.44 37 ASN B O 1
ATOM 970 N N . LEU B 1 38 ? 7.574 -7.035 -15.891 1 92.31 38 LEU B N 1
ATOM 971 C CA . LEU B 1 38 ? 6.77 -8.047 -15.219 1 92.31 38 LEU B CA 1
ATOM 972 C C . LEU B 1 38 ? 6.699 -7.781 -13.719 1 92.31 38 LEU B C 1
ATOM 974 O O . LEU B 1 38 ? 7.695 -7.395 -13.109 1 92.31 38 LEU B O 1
ATOM 978 N N . LEU B 1 39 ? 5.488 -8.055 -13.172 1 96.19 39 LEU B N 1
ATOM 979 C CA . LEU B 1 39 ? 5.266 -7.977 -11.734 1 96.19 39 LEU B CA 1
ATOM 980 C C . LEU B 1 39 ? 5.262 -9.367 -11.109 1 96.19 39 LEU B C 1
ATOM 982 O O . LEU B 1 39 ? 4.301 -10.125 -11.281 1 96.19 39 LEU B O 1
ATOM 986 N N . THR B 1 40 ? 6.324 -9.672 -10.391 1 95.44 40 THR B N 1
ATOM 987 C CA . THR B 1 40 ? 6.398 -10.961 -9.711 1 95.44 40 THR B CA 1
ATOM 988 C C . THR B 1 40 ? 5.605 -10.93 -8.406 1 95.44 40 THR B C 1
ATOM 990 O O . THR B 1 40 ? 5.262 -9.852 -7.91 1 95.44 40 THR B O 1
ATOM 993 N N . ILE B 1 41 ? 5.371 -12.078 -7.891 1 96.75 41 ILE B N 1
ATOM 994 C CA . ILE B 1 41 ? 4.68 -12.164 -6.609 1 96.75 41 ILE B CA 1
ATOM 995 C C . ILE B 1 41 ? 5.527 -11.508 -5.52 1 96.75 41 ILE B C 1
ATOM 997 O O . ILE B 1 41 ? 5.008 -10.773 -4.676 1 96.75 41 ILE B O 1
ATOM 1001 N N . LYS B 1 42 ? 6.805 -11.727 -5.586 1 95.94 42 LYS B N 1
ATOM 1002 C CA . LYS B 1 42 ? 7.723 -11.141 -4.617 1 95.94 42 LYS B CA 1
ATOM 1003 C C . LYS B 1 42 ? 7.719 -9.617 -4.707 1 95.94 42 LYS B C 1
ATOM 1005 O O . LYS B 1 42 ? 7.707 -8.93 -3.686 1 95.94 42 LYS B O 1
ATOM 1010 N N . ALA B 1 43 ? 7.711 -9.125 -5.898 1 96.75 43 ALA B N 1
ATOM 1011 C CA . ALA B 1 43 ? 7.688 -7.68 -6.102 1 96.75 43 ALA B CA 1
ATOM 1012 C C . ALA B 1 43 ? 6.379 -7.074 -5.605 1 96.75 43 ALA B C 1
ATOM 1014 O O . ALA B 1 43 ? 6.375 -6.012 -4.984 1 96.75 43 ALA B O 1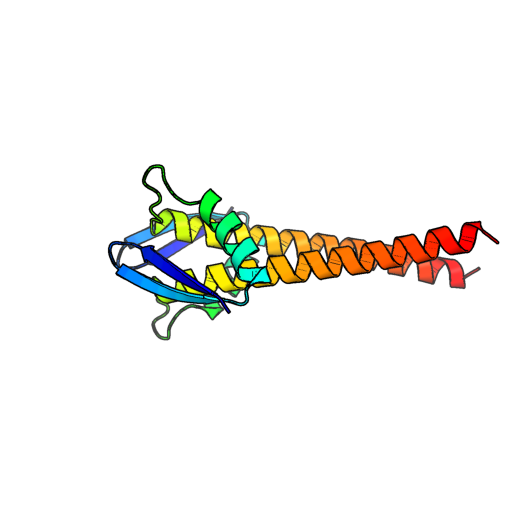
ATOM 1015 N N . LEU B 1 44 ? 5.332 -7.727 -5.883 1 97.81 44 LEU B N 1
ATOM 1016 C CA . LEU B 1 44 ? 4.023 -7.254 -5.43 1 97.81 44 LEU B CA 1
ATOM 1017 C C . LEU B 1 44 ? 3.947 -7.246 -3.908 1 97.81 44 LEU B C 1
ATOM 1019 O O . LEU B 1 44 ? 3.438 -6.293 -3.314 1 97.81 44 LEU B O 1
ATOM 1023 N N . LEU B 1 45 ? 4.453 -8.297 -3.287 1 97.94 45 LEU B N 1
ATOM 1024 C CA . LEU B 1 45 ? 4.496 -8.359 -1.829 1 97.94 45 LEU B CA 1
ATOM 1025 C C . LEU B 1 45 ? 5.352 -7.227 -1.265 1 97.94 45 LEU B C 1
ATOM 1027 O O . LEU B 1 45 ? 4.941 -6.547 -0.322 1 97.94 45 LEU B O 1
ATOM 1031 N N . THR B 1 46 ? 6.461 -6.992 -1.818 1 97.44 46 THR B N 1
ATOM 1032 C CA . THR B 1 46 ? 7.355 -5.922 -1.393 1 97.44 46 THR B CA 1
ATOM 1033 C C . THR B 1 46 ? 6.684 -4.562 -1.552 1 97.44 46 THR B C 1
ATOM 1035 O O . THR B 1 46 ? 6.781 -3.707 -0.667 1 97.44 46 THR B O 1
ATOM 1038 N N . ALA B 1 47 ? 6.004 -4.371 -2.658 1 97.81 47 ALA B N 1
ATOM 1039 C CA . ALA B 1 47 ? 5.289 -3.127 -2.918 1 97.81 47 ALA B CA 1
ATOM 1040 C C . ALA B 1 47 ? 4.219 -2.879 -1.859 1 97.81 47 ALA B C 1
ATOM 1042 O O . ALA B 1 47 ? 4.09 -1.764 -1.348 1 97.81 47 ALA B O 1
ATOM 1043 N N . PHE B 1 48 ? 3.508 -3.854 -1.563 1 98.31 48 PHE B N 1
ATOM 1044 C CA . PHE B 1 48 ? 2.463 -3.756 -0.551 1 98.31 48 PHE B CA 1
ATOM 1045 C C . PHE B 1 48 ? 3.053 -3.387 0.804 1 98.31 48 PHE B C 1
ATOM 1047 O O . PHE B 1 48 ? 2.555 -2.482 1.479 1 98.31 48 PHE B O 1
ATOM 1054 N N . ILE B 1 49 ? 4.105 -4.07 1.227 1 98.19 49 ILE B N 1
ATOM 1055 C CA . ILE B 1 49 ? 4.762 -3.803 2.5 1 98.19 49 ILE B CA 1
ATOM 1056 C C . ILE B 1 49 ? 5.262 -2.359 2.531 1 98.19 49 ILE B C 1
ATOM 1058 O O . ILE B 1 49 ? 5.07 -1.65 3.52 1 98.19 49 ILE B O 1
ATOM 1062 N N . GLN B 1 50 ? 5.863 -1.943 1.452 1 97.19 50 GLN B N 1
ATOM 1063 C CA . GLN B 1 50 ? 6.398 -0.587 1.373 1 97.19 50 GLN B CA 1
ATOM 1064 C C . GLN B 1 50 ? 5.281 0.449 1.479 1 97.19 50 GLN B C 1
ATOM 1066 O O . GLN B 1 50 ? 5.434 1.465 2.162 1 97.19 50 GLN B O 1
ATOM 1071 N N . LYS B 1 51 ? 4.191 0.201 0.803 1 97.19 51 LYS B N 1
ATOM 1072 C CA . LYS B 1 51 ? 3.068 1.132 0.879 1 97.19 51 LYS B CA 1
ATOM 1073 C C . LYS B 1 51 ? 2.486 1.176 2.289 1 97.19 51 LYS B C 1
ATOM 1075 O O . LYS B 1 51 ? 2.064 2.234 2.76 1 97.19 51 LYS B O 1
ATOM 1080 N N . CYS B 1 52 ? 2.393 0.046 2.959 1 97.38 52 CYS B N 1
ATOM 1081 C CA . CYS B 1 52 ? 1.971 0.017 4.355 1 97.38 52 CYS B CA 1
ATOM 1082 C C . CYS B 1 52 ? 2.896 0.861 5.223 1 97.38 52 CYS B C 1
ATOM 1084 O O . CYS B 1 52 ? 2.436 1.619 6.078 1 97.38 52 CYS B O 1
ATOM 1086 N N . TYR B 1 53 ? 4.156 0.716 4.945 1 96.62 53 TYR B N 1
ATOM 1087 C CA . TYR B 1 53 ? 5.129 1.471 5.73 1 96.62 53 TYR B CA 1
ATOM 1088 C C . TYR B 1 53 ? 4.977 2.969 5.492 1 96.62 53 TYR B C 1
ATOM 1090 O O . TYR B 1 53 ? 5.012 3.762 6.434 1 96.62 53 TYR B O 1
ATOM 1098 N N . GLU B 1 54 ? 4.855 3.344 4.234 1 95.31 54 GLU B N 1
ATOM 1099 C CA . GLU B 1 54 ? 4.648 4.746 3.889 1 95.31 54 GLU B CA 1
ATOM 1100 C C . GLU B 1 54 ? 3.406 5.305 4.578 1 95.31 54 GLU B C 1
ATOM 1102 O O . GLU B 1 54 ? 3.434 6.418 5.109 1 95.31 54 GLU B O 1
ATOM 1107 N N . ASN B 1 55 ? 2.354 4.543 4.488 1 94.12 55 ASN B N 1
ATOM 1108 C CA . ASN B 1 55 ? 1.12 4.953 5.152 1 94.12 55 ASN B CA 1
ATOM 1109 C C . ASN B 1 55 ? 1.318 5.105 6.656 1 94.12 55 ASN B C 1
ATOM 1111 O O . ASN B 1 55 ? 0.808 6.051 7.262 1 94.12 55 ASN B O 1
ATOM 1115 N N . TYR B 1 56 ? 2.014 4.219 7.23 1 93.06 56 TYR B N 1
ATOM 1116 C CA . TYR B 1 56 ? 2.344 4.227 8.648 1 93.06 56 TYR B CA 1
ATOM 1117 C C . TYR B 1 56 ? 3.119 5.484 9.023 1 93.06 56 TYR B C 1
ATOM 1119 O O . TYR B 1 56 ? 2.779 6.164 10 1 93.06 56 TYR B O 1
ATOM 1127 N N . GLU B 1 57 ? 4.094 5.812 8.266 1 92.44 57 GLU B N 1
ATOM 1128 C CA . GLU B 1 57 ? 4.918 6.988 8.523 1 92.44 57 GLU B CA 1
ATOM 1129 C C . GLU B 1 57 ? 4.121 8.273 8.328 1 92.44 57 GLU B C 1
ATOM 1131 O O . GLU B 1 57 ? 4.246 9.211 9.109 1 92.44 57 GLU B O 1
ATOM 1136 N N . GLN B 1 58 ? 3.371 8.281 7.27 1 90.38 58 GLN B N 1
ATOM 1137 C CA . GLN B 1 58 ? 2.58 9.469 6.969 1 90.38 58 GLN B CA 1
ATOM 1138 C C . GLN B 1 58 ? 1.554 9.734 8.062 1 90.38 58 GLN B C 1
ATOM 1140 O O . GLN B 1 58 ? 1.304 10.891 8.414 1 90.38 58 GLN B O 1
ATOM 1145 N N . LYS B 1 59 ? 0.975 8.766 8.57 1 89 59 LYS B N 1
ATOM 1146 C CA . LYS B 1 59 ? 0.019 8.922 9.664 1 89 59 LYS B CA 1
ATOM 1147 C C . LYS B 1 59 ? 0.694 9.5 10.906 1 89 59 LYS B C 1
ATOM 1149 O O . LYS B 1 59 ? 0.136 10.367 11.578 1 89 59 LYS B O 1
ATOM 1154 N N . ASN B 1 60 ? 1.861 9.031 11.18 1 89.19 60 ASN B N 1
ATOM 1155 C CA . ASN B 1 60 ? 2.619 9.555 12.305 1 89.19 60 ASN B CA 1
ATOM 1156 C C . ASN B 1 60 ? 2.984 11.023 12.102 1 89.19 60 ASN B C 1
ATOM 1158 O O . ASN B 1 60 ? 2.902 11.82 13.039 1 89.19 60 ASN B O 1
ATOM 1162 N N . GLU B 1 61 ? 3.355 11.328 10.93 1 84.75 61 GLU B N 1
ATOM 1163 C CA . GLU B 1 61 ? 3.701 12.703 10.602 1 84.75 61 GLU B CA 1
ATOM 1164 C C . GLU B 1 61 ? 2.494 13.625 10.742 1 84.75 61 GLU B C 1
ATOM 1166 O O . GLU B 1 61 ? 2.598 14.711 11.312 1 84.75 61 GLU B O 1
ATOM 1171 N N . LEU B 1 62 ? 1.402 13.211 10.141 1 86.31 62 LEU B N 1
ATOM 1172 C CA . LEU B 1 62 ? 0.169 13.984 10.219 1 86.31 62 LEU B CA 1
ATOM 1173 C C . LEU B 1 62 ? -0.239 14.195 11.672 1 86.31 62 LEU B C 1
ATOM 1175 O O . LEU B 1 62 ? -0.631 15.305 12.055 1 86.31 62 LEU B O 1
ATOM 1179 N N . SER B 1 63 ? -0.095 13.172 12.422 1 87.75 63 SER B N 1
ATOM 1180 C CA . SER B 1 63 ? -0.437 13.266 13.836 1 87.75 63 SER B CA 1
ATOM 1181 C C . SER B 1 63 ? 0.472 14.258 14.562 1 87.75 63 SER B C 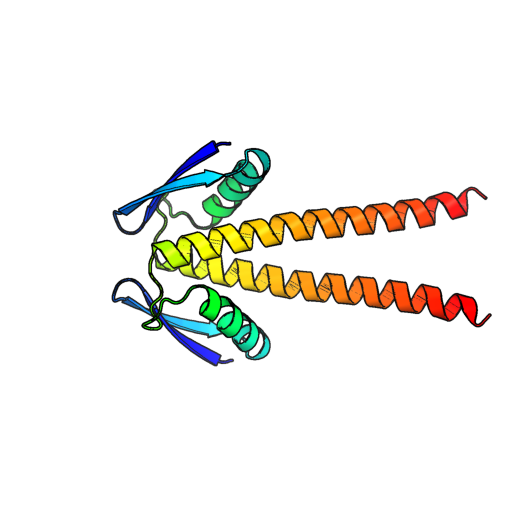1
ATOM 1183 O O . SER B 1 63 ? 0.012 15.023 15.406 1 87.75 63 SER B O 1
ATOM 1185 N N . SER B 1 64 ? 1.699 14.195 14.234 1 88.56 64 SER B N 1
ATOM 1186 C CA . SER B 1 64 ? 2.662 15.109 14.836 1 88.56 64 SER B CA 1
ATOM 1187 C C . SER B 1 64 ? 2.354 16.562 14.461 1 88.56 64 SER B C 1
ATOM 1189 O O . SER B 1 64 ? 2.396 17.453 15.32 1 88.56 64 SER B O 1
ATOM 1191 N N . ILE B 1 65 ? 2.068 16.781 13.234 1 83.62 65 ILE B N 1
ATOM 1192 C CA . ILE B 1 65 ? 1.758 18.109 12.742 1 83.62 65 ILE B CA 1
ATOM 1193 C C . ILE B 1 65 ? 0.501 18.641 13.43 1 83.62 65 ILE B C 1
ATOM 1195 O O . ILE B 1 65 ? 0.483 19.766 13.922 1 83.62 65 ILE B O 1
ATOM 1199 N N . LEU B 1 66 ? -0.507 17.859 13.523 1 83.44 66 LEU B N 1
ATOM 1200 C CA . LEU B 1 66 ? -1.765 18.25 14.156 1 83.44 66 LEU B CA 1
ATOM 1201 C C . LEU B 1 66 ? -1.565 18.516 15.648 1 83.44 66 LEU B C 1
ATOM 1203 O O . LEU B 1 66 ? -2.162 19.438 16.203 1 83.44 66 LEU B O 1
ATOM 1207 N N . GLY B 1 67 ? -0.762 17.672 16.219 1 85.44 67 GLY B N 1
ATOM 1208 C CA . GLY B 1 67 ? -0.434 17.891 17.609 1 85.44 67 GLY B CA 1
ATOM 1209 C C . GLY B 1 67 ? 0.276 19.219 17.844 1 85.44 67 GLY B C 1
ATOM 1210 O O . GLY B 1 67 ? -0.029 19.922 18.812 1 85.44 67 GLY B O 1
ATOM 1211 N N . ASN B 1 68 ? 1.132 19.531 17 1 84.75 68 ASN B N 1
ATOM 1212 C CA . ASN B 1 68 ? 1.857 20.797 17.109 1 84.75 68 ASN B CA 1
ATOM 1213 C C . ASN B 1 68 ? 0.938 22 16.891 1 84.75 68 ASN B C 1
ATOM 1215 O O . ASN B 1 68 ? 1.076 23.016 17.562 1 84.75 68 ASN B O 1
ATOM 1219 N N . ILE B 1 69 ? 0.034 21.969 15.984 1 81.06 69 ILE B N 1
ATOM 1220 C CA . ILE B 1 69 ? -0.939 23.016 15.727 1 81.06 69 ILE B CA 1
ATOM 1221 C C . ILE B 1 69 ? -1.838 23.203 16.938 1 81.06 69 ILE B C 1
ATOM 1223 O O . ILE B 1 69 ? -2.104 24.344 17.359 1 81.06 69 ILE B O 1
ATOM 1227 N N . ASP B 1 70 ? -2.26 22.109 17.516 1 82.44 70 ASP B N 1
ATOM 1228 C CA . ASP B 1 70 ? -3.111 22.141 18.703 1 82.44 70 ASP B CA 1
ATOM 1229 C C . ASP B 1 70 ? -2.4 22.812 19.875 1 82.44 70 ASP B C 1
ATOM 1231 O O . ASP B 1 70 ? -2.99 23.625 20.578 1 82.44 70 ASP B O 1
ATOM 1235 N N . LYS B 1 71 ? -1.17 22.469 20.062 1 84.69 71 LYS B N 1
ATOM 1236 C CA . LYS B 1 71 ? -0.369 23.078 21.125 1 84.69 71 LYS B CA 1
ATOM 1237 C C . LYS B 1 71 ? -0.202 24.578 20.906 1 84.69 71 LYS B C 1
ATOM 1239 O O . LYS B 1 71 ? -0.259 25.359 21.859 1 84.69 71 LYS B O 1
ATOM 1244 N N . ALA B 1 72 ? -0.053 25 19.688 1 77.88 72 ALA B N 1
ATOM 1245 C CA . ALA B 1 72 ? 0.145 26.406 19.359 1 77.88 72 ALA B CA 1
ATOM 1246 C C . ALA B 1 72 ? -1.14 27.203 19.562 1 77.88 72 ALA B C 1
ATOM 1248 O O . ALA B 1 72 ? -1.098 28.375 19.953 1 77.88 72 ALA B O 1
ATOM 1249 N N . LEU B 1 73 ? -2.23 26.625 19.312 1 77.56 73 LEU B N 1
ATOM 1250 C CA . LEU B 1 73 ? -3.523 27.297 19.422 1 77.56 73 LEU B CA 1
ATOM 1251 C C . LEU B 1 73 ? -3.965 27.375 20.891 1 77.56 73 LEU B C 1
ATOM 1253 O O . LEU B 1 73 ? -4.633 28.328 21.281 1 77.56 73 LEU B O 1
ATOM 1257 N N . THR B 1 74 ? -3.721 26.422 21.672 1 77.19 74 THR B N 1
ATOM 1258 C CA . THR B 1 74 ? -4.109 26.391 23.078 1 77.19 74 THR B CA 1
ATOM 1259 C C . THR B 1 74 ? -3.184 27.266 23.906 1 77.19 74 THR B C 1
ATOM 1261 O O . THR B 1 74 ? -3.605 27.828 24.922 1 77.19 74 THR B O 1
ATOM 1264 N N . HIS B 1 75 ? -1.957 27.266 23.703 1 69.31 75 HIS B N 1
ATOM 1265 C CA . HIS B 1 75 ? -1.044 28.141 24.422 1 69.31 75 HIS B CA 1
ATOM 1266 C C . HIS B 1 75 ? -1.349 29.609 24.109 1 69.31 75 HIS B C 1
ATOM 1268 O O . HIS B 1 75 ? -1.177 30.469 24.969 1 69.31 75 HIS B O 1
ATOM 1274 N N . ASP B 1 76 ? -1.766 30.047 23.078 1 56.34 76 ASP B N 1
ATOM 1275 C CA . ASP B 1 76 ? -2.164 31.438 22.812 1 56.34 76 ASP B CA 1
ATOM 1276 C C . ASP B 1 76 ? -3.422 31.797 23.609 1 56.34 76 ASP B C 1
ATOM 1278 O O . ASP B 1 76 ? -3.627 32.969 23.953 1 56.34 76 ASP B O 1
ATOM 1282 N N . LYS B 1 77 ? -4.383 30.969 24.016 1 56.47 77 LYS B N 1
ATOM 1283 C CA . LYS B 1 77 ? -5.543 31.328 24.828 1 56.47 77 LYS B CA 1
ATOM 1284 C C . LYS B 1 77 ? -5.129 31.625 26.266 1 56.47 77 LYS B C 1
ATOM 1286 O O . LYS B 1 77 ? -5.906 32.188 27.047 1 56.47 77 LYS B O 1
ATOM 1291 N N . SER B 1 78 ? -4.195 31.062 26.828 1 49.47 78 SER B N 1
ATOM 1292 C CA . SER B 1 78 ? -3.844 31.391 28.203 1 49.47 78 SER B CA 1
ATOM 1293 C C . SER B 1 78 ? -3.164 32.75 28.297 1 49.47 78 SER B C 1
ATOM 1295 O O . SER B 1 78 ? -2.754 33.188 29.375 1 49.47 78 SER B O 1
ATOM 1297 N N . ILE B 1 79 ? -2.912 33.406 27.203 1 39.97 79 ILE B N 1
ATOM 1298 C CA . ILE B 1 79 ? -2.506 34.781 27.5 1 39.97 79 ILE B CA 1
ATOM 1299 C C . ILE B 1 79 ? -3.734 35.688 27.562 1 39.97 79 ILE B C 1
ATOM 1301 O O . ILE B 1 79 ? -4.621 35.562 26.703 1 39.97 79 ILE B O 1
#